Protein AF-A0A936NE92-F1 (afdb_monomer)

Secondary structure (DSSP, 8-state):
----PPPPPPHHHHHHHHHHHHHTT--HHHHHSBPSSTT-BHHHHHHHHHHHHH--HHHHHHHHHHTTT-HHHHHHHHHHHHHHHS-HHHHHHHHHHTTT-----TT--TTHHHHHHHHHHHHTTT---TT----S----------TT-TT---S------PPPS-----

Radius of gyration: 17.01 Å; Cα contacts (8 Å, |Δi|>4): 167; chains: 1; bounding box: 35×55×48 Å

Mean predicted aligned error: 11.4 Å

Sequence (170 aa):
MVTIQPRRPNATTAERLALCDYLDGLDEAAWSAQSWCEAWTAHQVVAHLSTSTTTGLWDMIRGASRARGDFDRMEREQAVHLAADVAASELIAQIRATASSMKRTPMSSPLDPLTDIIVHGQDTAGYPTANWCYRRGGSKPTIPWPTRMSLWRLPPCRSMRRCGPATPSC

pLDDT: mean 72.4, std 23.38, range [27.06, 96.56]

Foldseek 3Di:
DDPPDPDDADLQLVLLLLLLVVLVPDDPCLQQDQFLLNLDGLLLLLLLLLCQQPPDPVNQVVLCVVVVNQLQVSSSVSSVVSSVVDDSVVSSVSSNVRSNPQHGDPPDDSCVSSVSSVVSSPRSPFRDDPPDGDDPDDAADDDPDDPPPPNHPRDDRGHDDDDDPDDPDD

Solvent-accessible surface area (backbone atoms only — not comparable to full-atom values): 10397 Å² total; per-residue (Å²): 135,85,81,79,70,78,79,76,70,54,71,48,28,45,52,42,45,53,48,39,62,53,56,75,71,56,52,75,66,61,38,66,31,68,16,59,42,82,91,32,30,22,43,27,46,49,31,41,62,36,38,62,67,64,65,47,72,67,56,49,52,53,36,26,59,75,39,72,68,35,52,58,56,27,50,51,53,50,12,52,53,45,41,73,77,47,54,71,69,55,42,39,49,51,37,54,75,41,28,82,58,84,60,68,62,88,93,60,58,93,59,45,67,44,48,52,53,55,56,50,43,46,26,29,82,75,50,71,54,96,92,50,81,88,75,91,88,68,74,72,61,88,75,88,69,71,85,80,68,71,77,65,75,67,75,86,64,74,34,74,78,89,80,74,100,78,76,99,76,132

Structure (mmCIF, N/CA/C/O backbone):
data_AF-A0A936NE92-F1
#
_entry.id   AF-A0A936NE92-F1
#
loop_
_atom_site.group_PDB
_atom_site.id
_atom_site.type_symbol
_atom_site.label_atom_id
_atom_site.label_alt_id
_atom_site.label_comp_id
_atom_site.label_asym_id
_atom_site.label_entity_id
_atom_site.label_seq_id
_atom_site.pdbx_PDB_ins_code
_atom_site.Cartn_x
_atom_site.Cartn_y
_atom_site.Cartn_z
_atom_site.occupancy
_atom_site.B_iso_or_equiv
_atom_site.auth_seq_id
_atom_site.auth_comp_id
_atom_site.auth_asym_id
_atom_site.auth_atom_id
_atom_site.pdbx_PDB_model_num
ATOM 1 N N . MET A 1 1 ? 11.850 -34.197 -24.952 1.00 48.22 1 MET A N 1
ATOM 2 C CA . MET A 1 1 ? 10.853 -33.134 -24.710 1.00 48.22 1 MET A CA 1
ATOM 3 C C . MET A 1 1 ? 11.332 -32.342 -23.500 1.00 48.22 1 MET A C 1
ATOM 5 O O . MET A 1 1 ? 11.323 -32.880 -22.404 1.00 48.22 1 MET A O 1
ATOM 9 N N . VAL A 1 2 ? 11.905 -31.151 -23.707 1.00 47.44 2 VAL A N 1
ATOM 10 C CA . VAL A 1 2 ? 12.402 -30.306 -22.607 1.00 47.44 2 VAL A CA 1
ATOM 11 C C . VAL A 1 2 ? 11.214 -29.532 -22.052 1.00 47.44 2 VAL A C 1
ATOM 13 O O . VAL A 1 2 ? 10.662 -28.676 -22.739 1.00 47.44 2 VAL A O 1
ATOM 16 N N . THR A 1 3 ? 10.802 -29.844 -20.829 1.00 42.31 3 THR A N 1
ATOM 17 C CA . THR A 1 3 ? 9.802 -29.052 -20.112 1.00 42.31 3 THR A CA 1
ATOM 18 C C . THR A 1 3 ? 10.460 -27.743 -19.688 1.00 42.31 3 THR A C 1
ATOM 20 O O . THR A 1 3 ? 11.237 -27.714 -18.735 1.00 42.31 3 THR A O 1
ATOM 23 N N . ILE A 1 4 ? 10.186 -26.655 -20.412 1.00 55.50 4 ILE A N 1
ATOM 24 C CA . ILE A 1 4 ? 10.526 -25.304 -19.959 1.00 55.50 4 ILE A CA 1
ATOM 25 C C . ILE A 1 4 ? 9.687 -25.055 -18.701 1.00 55.50 4 ILE A C 1
ATOM 27 O O . ILE A 1 4 ? 8.474 -24.875 -18.790 1.00 55.50 4 ILE A O 1
ATOM 31 N N . GLN A 1 5 ? 10.305 -25.091 -17.519 1.00 47.38 5 GLN A N 1
ATOM 32 C CA . GLN A 1 5 ? 9.616 -24.633 -16.317 1.00 47.38 5 GLN A CA 1
ATOM 33 C C . GLN A 1 5 ? 9.371 -23.123 -16.429 1.00 47.38 5 GLN A C 1
ATOM 35 O O . GLN A 1 5 ? 10.250 -22.404 -16.920 1.00 47.38 5 GLN A O 1
ATOM 40 N N . PRO A 1 6 ? 8.205 -22.619 -15.987 1.00 57.91 6 PRO A N 1
ATOM 41 C CA . PRO A 1 6 ? 7.965 -21.187 -15.964 1.00 57.91 6 PRO A CA 1
ATOM 42 C C . PRO A 1 6 ? 9.066 -20.508 -15.146 1.00 57.91 6 PRO A C 1
ATOM 44 O O . PRO A 1 6 ? 9.476 -21.000 -14.089 1.00 57.91 6 PRO A O 1
ATOM 47 N N . ARG A 1 7 ? 9.576 -19.379 -15.652 1.00 67.44 7 ARG A N 1
ATOM 48 C CA . ARG A 1 7 ? 10.538 -18.562 -14.907 1.00 67.44 7 ARG A CA 1
ATOM 49 C C . ARG A 1 7 ? 9.913 -18.211 -13.561 1.00 67.44 7 ARG A C 1
ATOM 51 O O . ARG A 1 7 ? 8.825 -17.643 -13.524 1.00 67.44 7 ARG A O 1
ATOM 58 N N . ARG A 1 8 ? 10.606 -18.544 -12.468 1.00 72.56 8 ARG A N 1
ATOM 59 C CA . ARG A 1 8 ? 10.182 -18.120 -11.132 1.00 72.56 8 ARG A CA 1
ATOM 60 C C . ARG A 1 8 ? 10.073 -16.589 -11.103 1.00 72.56 8 ARG A C 1
ATOM 62 O O . ARG A 1 8 ? 10.945 -15.928 -11.679 1.00 72.56 8 ARG A O 1
ATOM 69 N N . PRO A 1 9 ? 9.033 -16.029 -10.462 1.00 76.62 9 PRO A N 1
ATOM 70 C CA . PRO A 1 9 ? 8.939 -14.590 -10.268 1.00 76.62 9 PRO A CA 1
ATOM 71 C C . PRO A 1 9 ? 10.182 -14.082 -9.529 1.00 76.62 9 PRO A C 1
ATOM 73 O O . PRO A 1 9 ? 10.779 -14.800 -8.723 1.00 76.62 9 PRO A O 1
ATOM 76 N N . ASN A 1 10 ? 10.589 -12.844 -9.817 1.00 88.19 10 ASN A N 1
ATOM 77 C CA . ASN A 1 10 ? 11.621 -12.196 -9.010 1.00 88.19 10 ASN A CA 1
ATOM 78 C C . ASN A 1 10 ? 11.093 -11.958 -7.581 1.00 88.19 10 ASN A C 1
ATOM 80 O O . ASN A 1 10 ? 9.889 -12.055 -7.336 1.00 88.19 10 ASN A O 1
ATOM 84 N N . ALA A 1 11 ? 11.988 -11.639 -6.643 1.00 87.69 11 ALA A N 1
ATOM 85 C CA . ALA A 1 11 ? 11.623 -11.479 -5.236 1.00 87.69 11 ALA A CA 1
ATOM 86 C C . ALA A 1 11 ? 10.495 -10.452 -5.022 1.00 87.69 11 ALA A C 1
ATOM 88 O O . ALA A 1 11 ? 9.551 -10.732 -4.298 1.00 87.69 11 ALA A O 1
ATOM 89 N N . THR A 1 12 ? 10.530 -9.304 -5.707 1.00 89.94 12 THR A N 1
ATOM 90 C CA . THR A 1 12 ? 9.484 -8.274 -5.585 1.00 89.94 12 THR A CA 1
ATOM 91 C C . THR A 1 12 ? 8.122 -8.780 -6.047 1.00 89.94 12 THR A C 1
ATOM 93 O O . THR A 1 12 ? 7.117 -8.550 -5.382 1.00 89.94 12 THR A O 1
ATOM 96 N N . THR A 1 13 ? 8.069 -9.478 -7.180 1.00 91.94 13 THR A N 1
ATOM 97 C CA . THR A 1 13 ? 6.824 -10.067 -7.682 1.00 91.94 13 THR A CA 1
ATOM 98 C C . THR A 1 13 ? 6.307 -11.148 -6.743 1.00 91.94 13 THR A C 1
ATOM 100 O O . THR A 1 13 ? 5.109 -11.186 -6.488 1.00 91.94 13 THR A O 1
ATOM 103 N N . ALA A 1 14 ? 7.190 -11.996 -6.209 1.00 89.31 14 ALA A N 1
ATOM 104 C CA . ALA A 1 14 ? 6.810 -13.026 -5.250 1.00 89.31 14 ALA A CA 1
ATOM 105 C C . ALA A 1 14 ? 6.203 -12.418 -3.974 1.00 89.31 14 ALA A C 1
ATOM 107 O O . ALA A 1 14 ? 5.122 -12.835 -3.574 1.00 89.31 14 ALA A O 1
ATOM 108 N N . GLU A 1 15 ? 6.837 -11.392 -3.399 1.00 90.31 15 GLU A N 1
ATOM 109 C CA . GLU A 1 15 ? 6.337 -10.720 -2.191 1.00 90.31 15 GLU A CA 1
ATOM 110 C C . GLU A 1 15 ? 5.013 -9.984 -2.424 1.00 90.31 15 GLU A C 1
ATOM 112 O O . GLU A 1 15 ? 4.120 -10.055 -1.588 1.00 90.31 15 GLU A O 1
ATOM 117 N N . ARG A 1 16 ? 4.830 -9.323 -3.577 1.00 93.88 16 ARG A N 1
ATOM 118 C CA . ARG A 1 16 ? 3.546 -8.679 -3.913 1.00 93.88 16 ARG A CA 1
ATOM 119 C C . ARG A 1 16 ? 2.403 -9.688 -3.996 1.00 93.88 16 ARG A C 1
ATOM 121 O O . ARG A 1 16 ? 1.323 -9.417 -3.486 1.00 93.88 16 ARG A O 1
ATOM 128 N N . LEU A 1 17 ? 2.637 -10.834 -4.638 1.00 93.56 17 LEU A N 1
ATOM 129 C CA . LEU A 1 17 ? 1.624 -11.885 -4.759 1.00 93.56 17 LEU A CA 1
ATOM 130 C C . LEU A 1 17 ? 1.322 -12.531 -3.403 1.00 93.56 17 LEU A C 1
ATOM 132 O O . LEU A 1 17 ? 0.155 -12.672 -3.059 1.00 93.56 17 LEU A O 1
ATOM 136 N N . ALA A 1 18 ? 2.355 -12.838 -2.613 1.00 90.06 18 ALA A N 1
ATOM 137 C CA . ALA A 1 18 ? 2.189 -13.387 -1.269 1.00 90.06 18 ALA A CA 1
ATOM 138 C C . ALA A 1 18 ? 1.417 -12.433 -0.343 1.00 90.06 18 ALA A C 1
ATOM 140 O O . ALA A 1 18 ? 0.552 -12.877 0.412 1.00 90.06 18 ALA A O 1
ATOM 141 N N . LEU A 1 19 ? 1.666 -11.122 -0.446 1.00 91.06 19 LEU A N 1
ATOM 142 C CA . LEU A 1 19 ? 0.889 -10.126 0.284 1.00 91.06 19 LEU A CA 1
ATOM 143 C C . LEU A 1 19 ? -0.577 -10.126 -0.163 1.00 91.06 19 LEU A C 1
ATOM 145 O O . LEU A 1 19 ? -1.455 -10.146 0.690 1.00 91.06 19 LEU A O 1
ATOM 149 N N . CYS A 1 20 ? -0.864 -10.136 -1.469 1.00 94.00 20 CYS A N 1
ATOM 150 C CA . CYS A 1 20 ? -2.245 -10.217 -1.961 1.00 94.00 20 CYS A CA 1
ATOM 151 C C . CYS A 1 20 ? -2.983 -11.448 -1.417 1.00 94.00 20 CYS A C 1
ATOM 153 O O . CYS A 1 20 ? -4.126 -11.328 -0.989 1.00 94.00 20 CYS A O 1
ATOM 155 N N . ASP A 1 21 ? -2.324 -12.607 -1.398 1.00 92.31 21 ASP A N 1
ATOM 156 C CA . ASP A 1 21 ? -2.920 -13.853 -0.906 1.00 92.31 21 ASP A CA 1
ATOM 157 C C . ASP A 1 21 ? -3.201 -13.801 0.606 1.00 92.31 21 ASP A C 1
ATOM 159 O O . ASP A 1 21 ? -4.204 -14.339 1.068 1.00 92.31 21 ASP A O 1
ATOM 163 N N . TYR A 1 22 ? -2.357 -13.113 1.381 1.00 90.00 22 TYR A N 1
ATOM 164 C CA . TYR A 1 22 ? -2.620 -12.834 2.795 1.00 90.00 22 TYR A CA 1
ATOM 165 C C . TYR A 1 22 ? -3.802 -11.874 2.987 1.00 90.00 22 TYR A C 1
ATOM 167 O O . TYR A 1 22 ? -4.680 -12.121 3.813 1.00 90.00 22 TYR A O 1
ATOM 175 N N . LEU A 1 23 ? -3.831 -10.784 2.216 1.00 91.94 23 LEU A N 1
ATOM 176 C CA . LEU A 1 23 ? -4.848 -9.736 2.304 1.00 91.94 23 LEU A CA 1
ATOM 177 C C . LEU A 1 23 ? -6.255 -10.243 1.949 1.00 91.94 23 LEU A C 1
ATOM 179 O O . LEU A 1 23 ? -7.222 -9.787 2.557 1.00 91.94 23 LEU A O 1
ATOM 183 N N . ASP A 1 24 ? -6.365 -11.209 1.030 1.00 91.38 24 ASP A N 1
ATOM 184 C CA . ASP A 1 24 ? -7.631 -11.876 0.681 1.00 91.38 24 ASP A CA 1
ATOM 185 C C . ASP A 1 24 ? -8.268 -12.611 1.882 1.00 91.38 24 ASP A C 1
ATOM 187 O O . ASP A 1 24 ? -9.471 -12.871 1.880 1.00 91.38 24 ASP A O 1
ATOM 191 N N . GLY A 1 25 ? -7.483 -12.946 2.914 1.00 87.69 25 GLY A N 1
ATOM 192 C CA . GLY A 1 25 ? -7.951 -13.623 4.127 1.00 87.69 25 GLY A CA 1
ATOM 193 C C . GLY A 1 25 ? -8.317 -12.698 5.293 1.00 87.69 25 GLY A C 1
ATOM 194 O O . GLY A 1 25 ? -8.753 -13.196 6.332 1.00 87.69 25 GLY A O 1
ATOM 195 N N . LEU A 1 26 ? -8.120 -11.382 5.164 1.00 88.50 26 LEU A N 1
ATOM 196 C CA . LEU A 1 26 ? -8.415 -10.424 6.232 1.00 88.50 26 LEU A CA 1
ATOM 197 C C . LEU A 1 26 ? -9.903 -10.061 6.284 1.00 88.50 26 LEU A C 1
ATOM 199 O O . LEU A 1 26 ? -10.542 -9.846 5.256 1.00 88.50 26 LEU A O 1
ATOM 203 N N . ASP A 1 27 ? -10.433 -9.916 7.499 1.00 85.75 27 ASP A N 1
ATOM 204 C CA . ASP A 1 27 ? -11.779 -9.391 7.727 1.00 85.75 27 ASP A CA 1
ATOM 205 C C . ASP A 1 27 ? -11.813 -7.848 7.751 1.00 85.75 27 ASP A C 1
ATOM 207 O O . ASP A 1 27 ? -10.787 -7.166 7.833 1.00 85.75 27 ASP A O 1
ATOM 211 N N . GLU A 1 28 ? -13.015 -7.269 7.682 1.00 86.75 28 GLU A N 1
ATOM 212 C CA . GLU A 1 28 ? -13.209 -5.809 7.660 1.00 86.75 28 GLU A CA 1
ATOM 213 C C . GLU A 1 28 ? -12.633 -5.100 8.901 1.00 86.75 28 GLU A C 1
ATOM 215 O O . GLU A 1 28 ? -12.179 -3.950 8.823 1.00 86.75 28 GLU A O 1
ATOM 220 N N . ALA A 1 29 ? -12.618 -5.784 10.051 1.00 85.12 29 ALA A N 1
ATOM 221 C CA . ALA A 1 29 ? -12.066 -5.249 11.289 1.00 85.12 29 ALA A CA 1
ATOM 222 C C . ALA A 1 29 ? -10.538 -5.117 11.203 1.00 85.12 29 ALA A C 1
ATOM 224 O O . ALA A 1 29 ? -9.991 -4.090 11.612 1.00 85.12 29 ALA A O 1
ATOM 225 N N . ALA A 1 30 ? -9.851 -6.104 10.625 1.00 85.19 30 ALA A N 1
ATOM 226 C CA . ALA A 1 30 ? -8.415 -6.063 10.374 1.00 85.19 30 ALA A CA 1
ATOM 227 C C . ALA A 1 30 ? -8.036 -4.975 9.358 1.00 85.19 30 ALA A C 1
ATOM 229 O O . ALA A 1 30 ? -7.040 -4.279 9.554 1.00 85.19 30 ALA A O 1
ATOM 230 N N . TRP A 1 31 ? -8.857 -4.760 8.326 1.00 88.56 31 TRP A N 1
ATOM 231 C CA . TRP A 1 31 ? -8.667 -3.676 7.351 1.00 88.56 31 TRP A CA 1
ATOM 232 C C . TRP A 1 31 ? -8.783 -2.276 7.965 1.00 88.56 31 TRP A C 1
ATOM 234 O O . TRP A 1 31 ? -8.033 -1.361 7.606 1.00 88.56 31 TRP A O 1
ATOM 244 N N . SER A 1 32 ? -9.702 -2.122 8.918 1.00 88.12 32 SER A N 1
ATOM 245 C CA . SER A 1 32 ? -9.952 -0.863 9.627 1.00 88.12 32 SER A CA 1
ATOM 246 C C . SER A 1 32 ? -9.013 -0.643 10.817 1.00 88.12 32 SER A C 1
ATOM 248 O O . SER A 1 32 ? -8.954 0.460 11.364 1.00 88.12 32 SER A O 1
ATOM 250 N N . ALA A 1 33 ? -8.279 -1.676 11.238 1.00 83.44 33 ALA A N 1
ATOM 251 C CA . ALA A 1 33 ? -7.355 -1.590 12.356 1.00 83.44 33 ALA A CA 1
ATOM 252 C C . ALA A 1 33 ? -6.198 -0.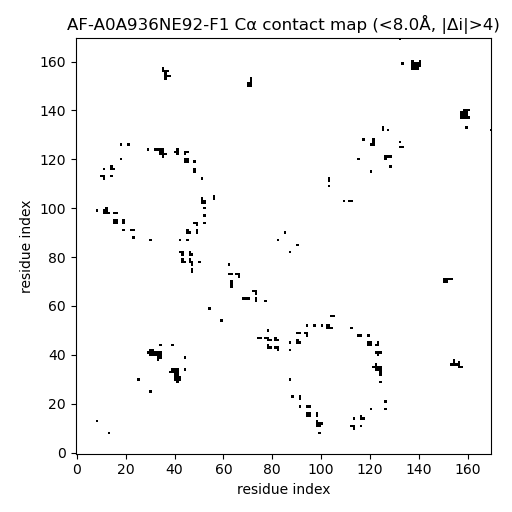636 12.042 1.00 83.44 33 ALA A C 1
ATOM 254 O O . ALA A 1 33 ? -5.713 -0.553 10.908 1.00 83.44 33 ALA A O 1
ATOM 255 N N . GLN A 1 34 ? -5.724 0.065 13.077 1.00 83.19 34 GLN A N 1
ATOM 256 C CA . GLN A 1 34 ? -4.483 0.819 12.957 1.00 83.19 34 GLN A CA 1
ATOM 257 C C . GLN A 1 34 ? -3.325 -0.119 12.620 1.00 83.19 34 GLN A C 1
ATOM 259 O O . GLN A 1 34 ? -3.155 -1.179 13.233 1.00 83.19 34 GLN A O 1
ATOM 264 N N . SER A 1 35 ? -2.536 0.303 11.638 1.00 80.38 35 SER A N 1
ATOM 265 C CA . SER A 1 35 ? -1.294 -0.349 11.261 1.00 80.38 35 SER A CA 1
ATOM 266 C C . SER A 1 35 ? -0.205 -0.073 12.305 1.00 80.38 35 SER A C 1
ATOM 268 O O . SER A 1 35 ? -0.374 0.734 13.223 1.00 80.38 35 SER A O 1
ATOM 270 N N . TRP A 1 36 ? 0.944 -0.734 12.170 1.00 76.25 36 TRP A N 1
ATOM 271 C CA . TRP A 1 36 ? 2.110 -0.453 13.020 1.00 76.25 36 TRP A CA 1
ATOM 272 C C . TRP A 1 36 ? 2.744 0.917 12.726 1.00 76.25 36 TRP A C 1
ATOM 274 O O . TRP A 1 36 ? 3.506 1.438 13.547 1.00 76.25 36 TRP A O 1
ATOM 284 N N . CYS A 1 37 ? 2.372 1.524 11.597 1.00 71.81 37 CYS A N 1
ATOM 285 C CA . CYS A 1 37 ? 2.489 2.948 11.344 1.00 71.81 37 CYS A CA 1
ATOM 286 C C . CYS A 1 37 ? 1.221 3.636 11.880 1.00 71.81 37 CYS A C 1
ATOM 288 O O . CYS A 1 37 ? 0.199 3.691 11.203 1.00 71.81 37 CYS A O 1
ATOM 290 N N . GLU A 1 38 ? 1.272 4.180 13.101 1.00 67.62 38 GLU A N 1
ATOM 291 C CA . GLU A 1 38 ? 0.100 4.745 13.812 1.00 67.62 38 GLU A CA 1
ATOM 292 C C . GLU A 1 38 ? -0.659 5.837 13.023 1.00 67.62 38 GLU A C 1
ATOM 294 O O . GLU A 1 38 ? -1.803 6.162 13.337 1.00 67.62 38 GLU A O 1
ATOM 299 N N . ALA A 1 39 ? -0.041 6.406 11.983 1.00 75.06 39 ALA A N 1
ATOM 300 C CA . ALA A 1 39 ? -0.686 7.361 11.093 1.00 75.06 39 ALA A CA 1
ATOM 301 C C . ALA A 1 39 ? -1.717 6.727 10.144 1.00 75.06 39 ALA A C 1
ATOM 303 O O . ALA A 1 39 ? -2.566 7.463 9.641 1.00 75.06 39 ALA A O 1
ATOM 304 N N . TRP A 1 40 ? -1.640 5.417 9.882 1.00 84.12 40 TRP A N 1
ATOM 305 C CA . TRP A 1 40 ? -2.410 4.725 8.847 1.00 84.12 40 TRP A CA 1
ATOM 306 C C . TRP A 1 40 ? -3.172 3.506 9.375 1.00 84.12 40 TRP A C 1
ATOM 308 O O . TRP A 1 40 ? -2.697 2.773 10.246 1.00 84.12 40 TRP A O 1
ATOM 318 N N . THR A 1 41 ? -4.342 3.244 8.795 1.00 90.31 41 THR A N 1
ATOM 319 C CA . THR A 1 41 ? -5.013 1.935 8.874 1.00 90.31 41 THR A CA 1
ATOM 320 C C . THR A 1 41 ? -4.359 0.927 7.928 1.00 90.31 41 THR A C 1
ATOM 322 O O . THR A 1 41 ? -3.645 1.318 7.001 1.00 90.31 41 THR A O 1
ATOM 325 N N . ALA A 1 42 ? -4.623 -0.372 8.103 1.00 90.50 42 ALA A N 1
ATOM 326 C CA . ALA A 1 42 ? -4.172 -1.388 7.145 1.00 90.50 42 ALA A CA 1
ATOM 327 C C . ALA A 1 42 ? -4.657 -1.076 5.715 1.00 90.50 42 ALA A C 1
ATOM 329 O O . ALA A 1 42 ? -3.885 -1.191 4.765 1.00 90.50 42 ALA A O 1
ATOM 330 N N . HIS A 1 43 ? -5.886 -0.572 5.567 1.00 93.56 43 HIS A N 1
ATOM 331 C CA . HIS A 1 43 ? -6.404 -0.135 4.271 1.00 93.56 43 HIS A CA 1
ATOM 332 C C . HIS A 1 43 ? -5.566 0.979 3.628 1.00 93.56 43 HIS A C 1
ATOM 334 O O . HIS A 1 43 ? -5.229 0.899 2.449 1.00 93.56 43 HIS A O 1
ATOM 340 N N . GLN A 1 44 ? -5.156 1.981 4.407 1.00 94.00 44 GLN A N 1
ATOM 341 C CA . GLN A 1 44 ? -4.323 3.086 3.922 1.00 94.00 44 GLN A CA 1
ATOM 342 C C . GLN A 1 44 ? -2.900 2.638 3.566 1.00 94.00 44 GLN A C 1
ATOM 344 O O . GLN A 1 44 ? -2.341 3.112 2.578 1.00 94.00 44 GLN A O 1
ATOM 349 N N . VAL A 1 45 ? -2.333 1.678 4.304 1.00 92.38 45 VAL A N 1
ATOM 350 C CA . VAL A 1 45 ? -1.044 1.056 3.959 1.00 92.38 45 VAL A CA 1
ATOM 351 C C . VAL A 1 45 ? -1.123 0.340 2.608 1.00 92.38 45 VAL A C 1
ATOM 353 O O . VAL A 1 45 ? -0.264 0.531 1.749 1.00 92.38 45 VAL A O 1
ATOM 356 N N . VAL A 1 46 ? -2.166 -0.459 2.379 1.00 94.12 46 VAL A N 1
ATOM 357 C CA . VAL A 1 46 ? -2.335 -1.168 1.100 1.00 94.12 46 VAL A CA 1
ATOM 358 C C . VAL A 1 46 ? -2.619 -0.190 -0.041 1.00 94.12 46 VAL A C 1
ATOM 360 O O . VAL A 1 46 ? -2.094 -0.364 -1.142 1.00 94.12 46 VAL A O 1
ATOM 363 N N . ALA A 1 47 ? -3.377 0.877 0.220 1.00 94.94 47 ALA A N 1
ATOM 364 C CA . ALA A 1 47 ? -3.579 1.946 -0.749 1.00 94.94 47 ALA A CA 1
ATOM 365 C C . ALA A 1 47 ? -2.237 2.563 -1.163 1.00 94.94 47 ALA A C 1
ATOM 367 O O . ALA A 1 47 ? -1.955 2.643 -2.358 1.00 94.94 47 ALA A O 1
ATOM 368 N N . HIS A 1 48 ? -1.366 2.892 -0.204 1.00 93.69 48 HIS A N 1
ATOM 369 C CA . HIS A 1 48 ? -0.004 3.348 -0.478 1.00 93.69 48 HIS A CA 1
ATOM 370 C C . HIS A 1 48 ? 0.786 2.346 -1.334 1.00 93.69 48 HIS A C 1
ATOM 372 O O . HIS A 1 48 ? 1.288 2.719 -2.393 1.00 93.69 48 HIS A O 1
ATOM 378 N N . LEU A 1 49 ? 0.822 1.068 -0.952 1.00 92.94 49 LEU A N 1
ATOM 379 C CA . LEU A 1 49 ? 1.531 0.022 -1.702 1.00 92.94 49 LEU A CA 1
ATOM 380 C C . LEU A 1 49 ? 1.053 -0.113 -3.154 1.00 92.94 49 LEU A C 1
ATOM 382 O O . LEU A 1 49 ? 1.841 -0.408 -4.056 1.00 92.94 49 LEU A O 1
ATOM 386 N N . SER A 1 50 ? -0.233 0.137 -3.408 1.00 93.50 50 SER A N 1
ATOM 387 C CA . SER A 1 50 ? -0.786 0.124 -4.762 1.00 93.50 50 SER A CA 1
ATOM 388 C C . SER A 1 50 ? -0.232 1.258 -5.640 1.00 93.50 50 SER A C 1
ATOM 390 O O . SER A 1 50 ? -0.140 1.098 -6.861 1.00 93.50 50 SER A O 1
ATOM 392 N N . THR A 1 51 ? 0.184 2.381 -5.037 1.00 90.12 51 THR A N 1
ATOM 393 C CA . THR A 1 51 ? 0.738 3.547 -5.746 1.00 90.12 51 THR A CA 1
ATOM 394 C C . THR A 1 51 ? 2.129 3.284 -6.317 1.00 90.12 51 THR A C 1
ATOM 396 O O . THR A 1 51 ? 2.473 3.840 -7.366 1.00 90.12 51 THR A O 1
ATOM 399 N N . SER A 1 52 ? 2.900 2.372 -5.707 1.00 84.75 52 SER A N 1
ATOM 400 C CA . SER A 1 52 ? 4.266 2.016 -6.119 1.00 84.75 52 SER A CA 1
ATOM 401 C C . SER A 1 52 ? 4.336 1.527 -7.573 1.00 84.75 52 SER A C 1
ATOM 403 O O . SER A 1 52 ? 5.368 1.648 -8.240 1.00 84.75 52 SER A O 1
ATOM 405 N N . THR A 1 53 ? 3.228 1.007 -8.110 1.00 85.69 53 THR A N 1
ATOM 406 C CA . THR A 1 53 ? 3.123 0.531 -9.495 1.00 85.69 53 THR A CA 1
ATOM 407 C C . THR A 1 53 ? 2.248 1.420 -10.381 1.00 85.69 53 THR A C 1
ATOM 409 O O . THR A 1 53 ? 2.476 1.458 -11.595 1.00 85.69 53 THR A O 1
ATOM 412 N N . THR A 1 54 ? 1.326 2.215 -9.831 1.00 85.06 54 THR A N 1
ATOM 413 C CA . THR A 1 54 ? 0.348 2.984 -10.625 1.00 85.06 54 THR A CA 1
ATOM 414 C C . THR A 1 54 ? 0.625 4.481 -10.709 1.00 85.06 54 THR A C 1
ATOM 416 O O . THR A 1 54 ? 0.465 5.041 -11.791 1.00 85.06 54 THR A O 1
ATOM 419 N N . THR A 1 55 ? 1.216 5.116 -9.696 1.00 82.75 55 THR A N 1
ATOM 420 C CA . THR A 1 55 ? 1.454 6.575 -9.693 1.00 82.75 55 THR A CA 1
ATOM 421 C C . THR A 1 55 ? 2.494 6.996 -10.723 1.00 82.75 55 THR A C 1
ATOM 423 O O . THR A 1 55 ? 3.650 6.570 -10.678 1.00 82.75 55 THR A O 1
ATOM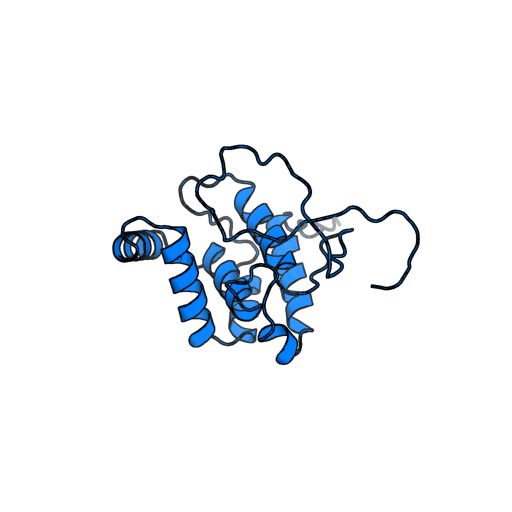 426 N N . GLY A 1 56 ? 2.093 7.774 -11.729 1.00 82.38 56 GLY A N 1
ATOM 427 C CA . GLY A 1 56 ? 2.986 8.258 -12.781 1.00 82.38 56 GLY A CA 1
ATOM 428 C C . GLY A 1 56 ? 3.925 9.370 -12.303 1.00 82.38 56 GLY A C 1
ATOM 429 O O . GLY A 1 56 ? 3.702 9.999 -11.271 1.00 82.38 56 GLY A O 1
ATOM 430 N N . LEU A 1 57 ? 4.959 9.673 -13.098 1.00 81.00 57 LEU A N 1
ATOM 431 C CA . LEU A 1 57 ? 5.882 10.781 -12.808 1.00 81.00 57 LEU A CA 1
ATOM 432 C C . LEU A 1 57 ? 5.144 12.125 -12.665 1.00 81.00 57 LEU A C 1
ATOM 434 O O . LEU A 1 57 ? 5.466 12.920 -11.788 1.00 81.00 57 LEU A O 1
ATOM 438 N N . TRP A 1 58 ? 4.136 12.368 -13.505 1.00 84.06 58 TRP A N 1
ATOM 439 C CA . TRP A 1 58 ? 3.349 13.602 -13.465 1.00 84.06 58 TRP A CA 1
ATOM 440 C C . TRP A 1 58 ? 2.487 13.728 -12.213 1.00 84.06 58 TRP A C 1
ATOM 442 O O . TRP A 1 58 ? 2.384 14.822 -11.659 1.00 84.06 58 TRP A O 1
ATOM 452 N N . ASP A 1 59 ? 1.905 12.627 -11.747 1.00 84.38 59 ASP A N 1
ATOM 453 C CA . ASP A 1 59 ? 1.122 12.616 -10.513 1.00 84.38 59 ASP A CA 1
ATOM 454 C C . ASP A 1 59 ? 2.023 12.864 -9.307 1.00 84.38 59 ASP A C 1
ATOM 456 O O . ASP A 1 59 ? 1.679 13.675 -8.449 1.00 84.38 59 ASP A O 1
ATOM 460 N N . MET A 1 60 ? 3.233 12.294 -9.319 1.00 82.81 60 MET A N 1
ATOM 461 C CA . MET A 1 60 ? 4.257 12.570 -8.313 1.00 82.81 60 MET A CA 1
ATOM 462 C C . MET A 1 60 ? 4.677 14.048 -8.306 1.00 82.81 60 MET A C 1
ATOM 464 O O . MET A 1 60 ? 4.711 14.667 -7.250 1.00 82.81 60 MET A O 1
ATOM 468 N N . ILE A 1 61 ? 4.952 14.655 -9.468 1.00 85.50 61 ILE A N 1
ATOM 469 C CA . ILE A 1 61 ? 5.316 16.084 -9.554 1.00 85.50 61 ILE A CA 1
ATOM 470 C C . ILE A 1 61 ? 4.171 16.968 -9.043 1.00 85.50 61 ILE A C 1
ATOM 472 O O . ILE A 1 61 ? 4.394 17.909 -8.277 1.00 85.50 61 ILE A O 1
ATOM 476 N N . ARG A 1 62 ? 2.933 16.664 -9.445 1.00 87.62 62 ARG A N 1
ATOM 477 C CA . ARG A 1 62 ? 1.742 17.408 -9.022 1.00 87.62 62 ARG A CA 1
ATOM 478 C C . ARG A 1 62 ? 1.512 17.278 -7.516 1.00 87.62 62 ARG A C 1
ATOM 480 O O . ARG A 1 62 ? 1.210 18.274 -6.860 1.00 87.62 62 ARG A O 1
ATOM 487 N N . GLY A 1 63 ? 1.670 16.072 -6.978 1.00 85.06 63 GLY A N 1
ATOM 488 C CA . GLY A 1 63 ? 1.586 15.784 -5.551 1.00 85.06 63 GLY A CA 1
ATOM 489 C C . GLY A 1 63 ? 2.659 16.527 -4.758 1.00 85.06 63 GLY A C 1
ATOM 490 O O . GLY A 1 63 ? 2.330 17.261 -3.830 1.00 85.06 63 GLY A O 1
ATOM 491 N N . ALA A 1 64 ? 3.920 16.439 -5.183 1.00 86.06 64 ALA A N 1
ATOM 492 C CA . ALA A 1 64 ? 5.041 17.107 -4.528 1.00 86.06 64 ALA A CA 1
ATOM 493 C C . ALA A 1 64 ? 4.869 18.632 -4.536 1.00 86.06 64 ALA A C 1
ATOM 495 O O . ALA A 1 64 ? 5.124 19.292 -3.532 1.00 86.06 64 ALA A O 1
ATOM 496 N N . SER A 1 65 ? 4.368 19.205 -5.636 1.00 90.44 65 SER A N 1
ATOM 497 C CA . SER A 1 65 ? 4.050 20.635 -5.716 1.00 90.44 65 SER A CA 1
ATOM 498 C C . SER A 1 65 ? 2.962 21.044 -4.713 1.00 90.44 65 SER A C 1
ATOM 500 O O . SER A 1 65 ? 3.145 22.013 -3.975 1.00 90.44 65 SER A O 1
ATOM 502 N N . ARG A 1 66 ? 1.864 20.281 -4.615 1.00 90.62 66 ARG A N 1
ATOM 503 C CA . ARG A 1 66 ? 0.777 20.531 -3.646 1.00 90.62 66 ARG A CA 1
ATOM 504 C C . ARG A 1 66 ? 1.237 20.392 -2.199 1.00 90.62 66 ARG A C 1
ATOM 506 O O . ARG A 1 66 ? 0.851 21.198 -1.354 1.00 90.62 66 ARG A O 1
ATOM 513 N N . ALA A 1 67 ? 2.117 19.432 -1.940 1.00 87.31 67 ALA A N 1
ATOM 514 C CA . ALA A 1 67 ? 2.729 19.215 -0.639 1.00 87.31 67 ALA A CA 1
ATOM 515 C C . ALA A 1 67 ? 3.923 20.149 -0.358 1.00 87.31 67 ALA A C 1
ATOM 517 O O . ALA A 1 67 ? 4.565 20.023 0.679 1.00 87.31 67 ALA A O 1
ATOM 518 N N . ARG A 1 68 ? 4.221 21.119 -1.240 1.00 89.12 68 ARG A N 1
ATOM 519 C CA . ARG A 1 68 ? 5.328 22.087 -1.094 1.00 89.12 68 ARG A CA 1
ATOM 520 C C . ARG A 1 68 ? 6.709 21.427 -0.939 1.00 89.12 68 ARG A C 1
ATOM 522 O O . ARG A 1 68 ? 7.566 21.942 -0.228 1.00 89.12 68 ARG A O 1
ATOM 529 N N . GLY A 1 69 ? 6.918 20.297 -1.611 1.00 83.38 69 GLY A N 1
ATOM 530 C CA . GLY A 1 69 ? 8.152 19.510 -1.563 1.00 83.38 69 GLY A CA 1
ATOM 531 C C . GLY A 1 69 ? 8.241 18.521 -0.397 1.00 83.38 69 GLY A C 1
ATOM 532 O O . GLY A 1 69 ? 9.233 17.805 -0.302 1.00 83.38 69 GLY A O 1
ATOM 533 N N . ASP A 1 70 ? 7.224 18.452 0.466 1.00 84.12 70 ASP A N 1
ATOM 534 C CA . ASP A 1 70 ? 7.124 17.453 1.532 1.00 84.12 70 ASP A CA 1
ATOM 535 C C . ASP A 1 70 ? 6.575 16.129 0.965 1.00 84.12 70 ASP A C 1
ATOM 537 O O . ASP A 1 70 ? 5.370 15.965 0.755 1.00 84.12 70 ASP A O 1
ATOM 541 N N . PHE A 1 71 ? 7.477 15.194 0.658 1.00 78.81 71 PHE A N 1
ATOM 542 C CA . PHE A 1 71 ? 7.129 13.888 0.089 1.00 78.81 71 PHE A CA 1
ATOM 543 C C . PHE A 1 71 ? 6.334 13.015 1.066 1.00 78.81 71 PHE A C 1
ATOM 545 O O . PHE A 1 71 ? 5.323 12.438 0.664 1.00 78.81 71 PHE A O 1
ATOM 552 N N . ASP A 1 72 ? 6.703 13.009 2.351 1.00 78.62 72 ASP A N 1
ATOM 553 C CA . ASP A 1 72 ? 5.984 12.253 3.384 1.00 78.62 72 ASP A CA 1
ATOM 554 C C . ASP A 1 72 ? 4.525 12.736 3.482 1.00 78.62 72 ASP A C 1
ATOM 556 O O . ASP A 1 72 ? 3.583 11.959 3.674 1.00 78.62 72 ASP A O 1
ATOM 560 N N . ARG A 1 73 ? 4.304 14.049 3.335 1.00 81.25 73 ARG A N 1
ATOM 561 C CA . ARG A 1 73 ? 2.961 14.625 3.260 1.00 81.25 73 ARG A CA 1
ATOM 562 C C . ARG A 1 73 ? 2.216 14.226 2.000 1.00 81.25 73 ARG A C 1
ATOM 564 O O . ARG A 1 73 ? 1.051 13.845 2.111 1.00 81.25 73 ARG A O 1
ATOM 571 N N . MET A 1 74 ? 2.860 14.311 0.843 1.00 86.88 74 MET A N 1
ATOM 572 C CA . MET A 1 74 ? 2.264 13.914 -0.429 1.00 86.88 74 MET A CA 1
ATOM 573 C C . MET A 1 74 ? 1.764 12.464 -0.385 1.00 86.88 74 MET A C 1
ATOM 575 O O . MET A 1 74 ? 0.650 12.180 -0.818 1.00 86.88 74 MET A O 1
ATOM 579 N N . GLU A 1 75 ? 2.573 11.537 0.115 1.00 84.31 75 GLU A N 1
ATOM 580 C CA . GLU A 1 75 ? 2.247 10.107 0.127 1.00 84.31 75 GLU A CA 1
ATOM 581 C C . GLU A 1 75 ? 1.135 9.775 1.100 1.00 84.31 75 GLU A C 1
ATOM 583 O O . GLU A 1 75 ? 0.212 9.047 0.745 1.00 84.31 75 GLU A O 1
ATOM 588 N N . ARG A 1 76 ? 1.164 10.374 2.292 1.00 85.44 76 ARG A N 1
ATOM 589 C CA . ARG A 1 76 ? 0.075 10.250 3.261 1.00 85.44 76 ARG A CA 1
ATOM 590 C C . ARG A 1 76 ? -1.242 10.772 2.710 1.00 85.44 76 ARG A C 1
ATOM 592 O O . ARG A 1 76 ? -2.249 10.090 2.851 1.00 85.44 76 ARG A O 1
ATOM 599 N N . GLU A 1 77 ? -1.254 11.952 2.094 1.00 88.00 77 GLU A N 1
ATOM 600 C CA . GLU A 1 77 ? -2.475 12.491 1.487 1.00 88.00 77 GLU A CA 1
ATOM 601 C C . GLU A 1 77 ? -2.969 11.571 0.359 1.00 88.00 77 GLU A C 1
ATOM 603 O O . GLU A 1 77 ? -4.142 11.209 0.345 1.00 88.00 77 GLU A O 1
ATOM 608 N N . GLN A 1 78 ? -2.082 11.110 -0.530 1.00 88.94 78 GLN A N 1
ATOM 609 C CA . GLN A 1 78 ? -2.451 10.174 -1.599 1.00 88.94 78 GLN A CA 1
ATOM 610 C C . GLN A 1 78 ? -3.020 8.855 -1.068 1.00 88.94 78 GLN A C 1
ATOM 612 O O . GLN A 1 78 ? -4.052 8.411 -1.559 1.00 88.94 78 GLN A O 1
ATOM 617 N N . ALA A 1 79 ? -2.384 8.245 -0.068 1.00 90.56 79 ALA A N 1
ATOM 618 C CA . ALA A 1 79 ? -2.830 6.986 0.522 1.00 90.56 79 ALA A CA 1
ATOM 619 C C . ALA A 1 79 ? -4.202 7.124 1.195 1.00 90.56 79 ALA A C 1
ATOM 621 O O . ALA A 1 79 ? -5.072 6.279 1.004 1.00 90.56 79 ALA A O 1
ATOM 622 N N . VAL A 1 80 ? -4.416 8.213 1.943 1.00 90.94 80 VAL A N 1
ATOM 623 C CA . VAL A 1 80 ? -5.696 8.501 2.606 1.00 90.94 80 VAL A CA 1
ATOM 624 C C . VAL A 1 80 ? -6.805 8.745 1.587 1.00 90.94 80 VAL A C 1
ATOM 626 O O . VAL A 1 80 ? -7.888 8.191 1.745 1.00 90.94 80 VAL A O 1
ATOM 629 N N . HIS A 1 81 ? -6.546 9.541 0.547 1.00 92.31 81 HIS A N 1
ATOM 630 C CA . HIS A 1 81 ? -7.529 9.796 -0.507 1.00 92.31 81 HIS A CA 1
ATOM 631 C C . HIS A 1 81 ? -7.869 8.520 -1.275 1.00 92.31 81 HIS A C 1
ATOM 633 O O . HIS A 1 81 ? -9.039 8.192 -1.431 1.00 92.31 81 HIS A O 1
ATOM 639 N N . LEU A 1 82 ? -6.857 7.754 -1.681 1.00 92.88 82 LEU A N 1
ATOM 640 C CA . LEU A 1 82 ? -7.072 6.520 -2.423 1.00 92.88 82 LEU A CA 1
ATOM 641 C C . LEU A 1 82 ? -7.845 5.482 -1.597 1.00 92.88 82 LEU A C 1
ATOM 643 O O . LEU A 1 82 ? -8.771 4.871 -2.114 1.00 92.88 82 LEU A O 1
ATOM 647 N N . ALA A 1 83 ? -7.523 5.325 -0.310 1.00 93.00 83 ALA A N 1
ATOM 648 C CA . ALA A 1 83 ? -8.241 4.413 0.584 1.00 93.00 83 ALA A CA 1
ATOM 649 C C . ALA A 1 83 ? -9.684 4.853 0.895 1.00 93.00 83 ALA A C 1
ATOM 651 O O . ALA A 1 83 ? -10.482 4.037 1.351 1.00 93.00 83 ALA A O 1
ATOM 652 N N . ALA A 1 84 ? -10.013 6.135 0.711 1.00 94.69 84 ALA A N 1
ATOM 653 C CA . ALA A 1 84 ? -11.380 6.626 0.860 1.00 94.69 84 ALA A CA 1
ATOM 654 C C . ALA A 1 84 ? -12.244 6.304 -0.370 1.00 94.69 84 ALA A C 1
ATOM 656 O O . ALA A 1 84 ? -13.442 6.071 -0.222 1.00 94.69 84 ALA A O 1
ATOM 657 N N . ASP A 1 85 ? -11.630 6.273 -1.555 1.00 95.19 85 ASP A N 1
ATOM 658 C CA . ASP A 1 85 ? -12.336 6.153 -2.834 1.00 95.19 85 ASP A CA 1
ATOM 659 C C . ASP A 1 85 ? -12.333 4.725 -3.407 1.00 95.19 85 ASP A C 1
ATOM 661 O O . ASP A 1 85 ? -13.197 4.389 -4.216 1.00 95.19 85 ASP A O 1
ATOM 665 N N . VAL A 1 86 ? -11.374 3.882 -3.010 1.00 95.69 86 VAL A N 1
ATOM 666 C CA . VAL A 1 86 ? -11.138 2.558 -3.606 1.00 95.69 86 VAL A CA 1
ATOM 667 C C . VAL A 1 86 ? -11.323 1.459 -2.566 1.00 95.69 86 VAL A C 1
ATOM 669 O O . VAL A 1 86 ? -10.823 1.551 -1.448 1.00 95.69 86 VAL A O 1
ATOM 672 N N . ALA A 1 87 ? -12.040 0.399 -2.938 1.00 95.25 87 ALA A N 1
ATOM 673 C CA . ALA A 1 87 ? -12.283 -0.738 -2.056 1.00 95.25 87 ALA A CA 1
ATOM 674 C C . ALA A 1 87 ? -11.031 -1.619 -1.891 1.00 95.25 87 ALA A C 1
ATOM 676 O O . ALA A 1 87 ? -10.238 -1.781 -2.820 1.00 95.25 87 ALA A O 1
ATOM 677 N N . ALA A 1 88 ? -10.907 -2.288 -0.740 1.00 94.06 88 ALA A N 1
ATOM 678 C CA . ALA A 1 88 ? -9.777 -3.171 -0.439 1.00 94.06 88 ALA A CA 1
ATOM 679 C C . ALA A 1 88 ? -9.547 -4.248 -1.519 1.00 94.06 88 ALA A C 1
ATOM 681 O O . ALA A 1 88 ? -8.417 -4.465 -1.951 1.00 94.06 88 ALA A O 1
ATOM 682 N N . SER A 1 89 ? -10.617 -4.875 -2.017 1.00 95.12 89 SER A N 1
ATOM 683 C CA . SER A 1 89 ? -10.541 -5.887 -3.080 1.00 95.12 89 SER A CA 1
ATOM 684 C C . SER A 1 89 ? -10.008 -5.332 -4.405 1.00 95.12 89 SER A C 1
ATOM 686 O O . SER A 1 89 ? -9.288 -6.026 -5.124 1.00 95.12 89 SER A O 1
ATOM 688 N N . GLU A 1 90 ? -10.310 -4.074 -4.719 1.00 96.38 90 GLU A N 1
ATOM 689 C CA . GLU A 1 90 ? -9.825 -3.401 -5.922 1.00 96.38 90 GLU A CA 1
ATOM 690 C C . GLU A 1 90 ? -8.339 -3.041 -5.795 1.00 96.38 90 GLU A C 1
ATOM 692 O O . GLU A 1 90 ? -7.570 -3.262 -6.733 1.00 96.38 90 GLU A O 1
ATOM 697 N N . LEU A 1 91 ? -7.892 -2.617 -4.608 1.00 95.75 91 LEU A N 1
ATOM 698 C CA . LEU A 1 91 ? -6.468 -2.416 -4.320 1.00 95.75 91 LEU A CA 1
ATOM 699 C C . LEU A 1 91 ? -5.671 -3.724 -4.433 1.00 95.75 91 LEU A C 1
ATOM 701 O O . LEU A 1 91 ? -4.602 -3.742 -5.051 1.00 95.75 91 LEU A O 1
ATOM 705 N N . ILE A 1 92 ? -6.195 -4.834 -3.895 1.00 95.75 92 ILE A N 1
ATOM 706 C CA . ILE A 1 92 ? -5.581 -6.165 -4.042 1.00 95.75 92 ILE A CA 1
ATOM 707 C C . ILE A 1 92 ? -5.489 -6.537 -5.523 1.00 95.75 92 ILE A C 1
ATOM 709 O O . ILE A 1 92 ? -4.422 -6.940 -5.993 1.00 95.75 92 ILE A O 1
ATOM 713 N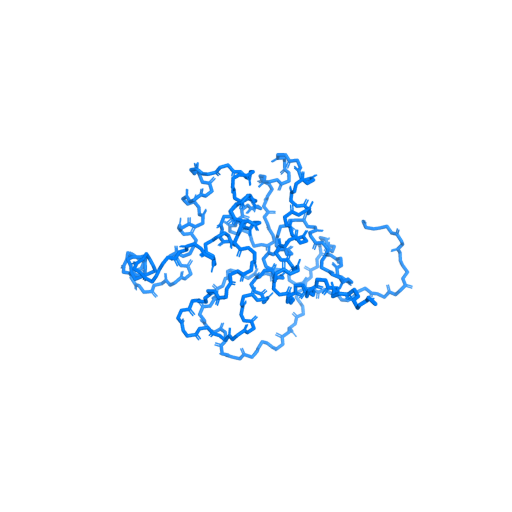 N . ALA A 1 93 ? -6.579 -6.369 -6.279 1.00 96.56 93 ALA A N 1
ATOM 714 C CA . ALA A 1 93 ? -6.609 -6.664 -7.707 1.00 96.56 93 ALA A CA 1
ATOM 715 C C . ALA A 1 93 ? -5.574 -5.834 -8.485 1.00 96.56 93 ALA A C 1
ATOM 717 O O . ALA A 1 93 ? -4.863 -6.377 -9.333 1.00 96.56 93 ALA A O 1
ATOM 718 N N . GLN A 1 94 ? -5.425 -4.549 -8.160 1.00 95.94 94 GLN A N 1
ATOM 719 C CA . GLN A 1 94 ? -4.436 -3.659 -8.765 1.00 95.94 94 GLN A CA 1
ATOM 720 C C . GLN A 1 94 ? -2.997 -4.106 -8.474 1.00 95.94 94 GLN A C 1
ATOM 722 O O . GLN A 1 94 ? -2.171 -4.175 -9.394 1.00 95.94 94 GLN A O 1
ATOM 727 N N . ILE A 1 95 ? -2.676 -4.441 -7.219 1.00 95.12 95 ILE A N 1
ATOM 728 C CA . ILE A 1 95 ? -1.341 -4.929 -6.835 1.00 95.12 95 ILE A CA 1
ATOM 729 C C . ILE A 1 95 ? -1.044 -6.253 -7.546 1.00 95.12 95 ILE A C 1
ATOM 731 O O . ILE A 1 95 ? 0.023 -6.400 -8.149 1.00 95.12 95 ILE A O 1
ATOM 735 N N . ARG A 1 96 ? -2.005 -7.184 -7.565 1.00 95.75 96 ARG A N 1
ATOM 736 C CA . ARG A 1 96 ? -1.881 -8.488 -8.231 1.00 95.75 96 ARG A CA 1
ATOM 737 C C . ARG A 1 96 ? -1.667 -8.331 -9.740 1.00 95.75 96 ARG A C 1
ATOM 739 O O . ARG A 1 96 ? -0.753 -8.941 -10.292 1.00 95.75 96 ARG A O 1
ATOM 746 N N . ALA A 1 97 ? -2.432 -7.459 -10.398 1.00 96.50 97 ALA A N 1
ATOM 747 C CA . ALA A 1 97 ? -2.311 -7.186 -11.833 1.00 96.50 97 ALA A CA 1
ATOM 748 C C . ALA A 1 97 ? -0.966 -6.545 -12.213 1.00 96.50 97 ALA A C 1
ATOM 750 O O . ALA A 1 97 ? -0.460 -6.747 -13.317 1.00 96.50 97 ALA A O 1
ATOM 751 N N . THR A 1 98 ? -0.366 -5.784 -11.297 1.00 95.00 98 THR A N 1
ATOM 752 C CA . THR A 1 98 ? 0.888 -5.054 -11.527 1.00 95.00 98 THR A CA 1
ATOM 753 C C . THR A 1 98 ? 2.099 -5.678 -10.829 1.00 95.00 98 THR A C 1
ATOM 755 O O . THR A 1 98 ? 3.172 -5.070 -10.796 1.00 95.00 98 THR A O 1
ATOM 758 N N . ALA A 1 99 ? 1.986 -6.908 -10.318 1.00 94.06 99 ALA A N 1
ATOM 759 C CA . ALA A 1 99 ? 3.010 -7.531 -9.478 1.00 94.06 99 ALA A CA 1
ATOM 760 C C . ALA A 1 99 ? 4.388 -7.649 -10.161 1.00 94.06 99 ALA A C 1
ATOM 762 O O . ALA A 1 99 ? 5.426 -7.487 -9.511 1.00 94.06 99 ALA A O 1
ATOM 763 N N . SER A 1 100 ? 4.420 -7.860 -11.481 1.00 92.56 100 SER A N 1
ATOM 764 C CA . SER A 1 100 ? 5.647 -7.923 -12.294 1.00 92.56 100 SER A CA 1
ATOM 765 C C . SER A 1 100 ? 6.192 -6.561 -12.735 1.00 92.56 100 SER A C 1
ATOM 767 O O . SER A 1 100 ? 7.172 -6.505 -13.479 1.00 92.56 100 SER A O 1
ATOM 769 N N . SER A 1 101 ? 5.569 -5.455 -12.317 1.00 90.56 101 SER A N 1
ATOM 770 C CA . SER A 1 101 ? 6.000 -4.109 -12.686 1.00 90.56 101 SER A CA 1
ATOM 771 C C . SER 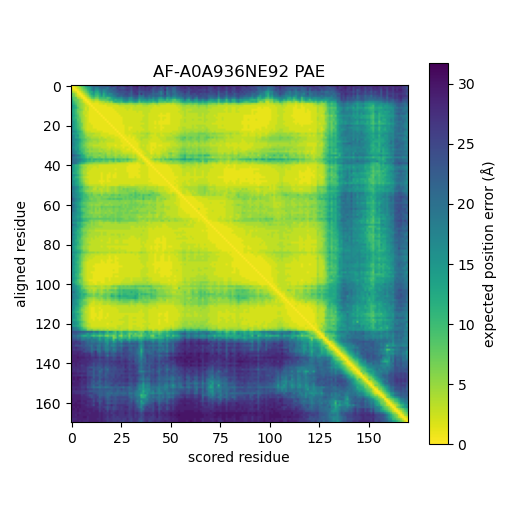A 1 101 ? 7.384 -3.796 -12.123 1.00 90.56 101 SER A C 1
ATOM 773 O O . SER A 1 101 ? 7.619 -3.881 -10.914 1.00 90.56 101 SER A O 1
ATOM 775 N N . MET A 1 102 ? 8.274 -3.368 -13.019 1.00 83.56 102 MET A N 1
ATOM 776 C CA . MET A 1 102 ? 9.630 -2.893 -12.716 1.00 83.56 102 MET A CA 1
ATOM 777 C C . MET A 1 102 ? 9.676 -1.380 -12.463 1.00 83.56 102 MET A C 1
ATOM 779 O O . MET A 1 102 ? 10.758 -0.788 -12.390 1.00 83.56 102 MET A O 1
ATOM 783 N N . LYS A 1 103 ? 8.502 -0.742 -12.388 1.00 84.69 103 LYS A N 1
ATOM 784 C CA . LYS A 1 103 ? 8.380 0.684 -12.113 1.00 84.69 103 LYS A CA 1
ATOM 785 C C . LYS A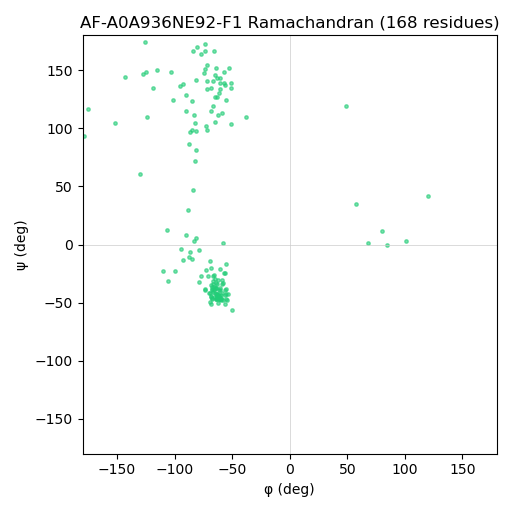 1 103 ? 8.980 1.007 -10.750 1.00 84.69 103 LYS A C 1
ATOM 787 O O . LYS A 1 103 ? 8.893 0.228 -9.803 1.00 84.69 103 LYS A O 1
ATOM 792 N N . ARG A 1 104 ? 9.611 2.173 -10.699 1.00 79.56 104 ARG A N 1
ATOM 793 C CA . ARG A 1 104 ? 10.349 2.694 -9.559 1.00 79.56 104 ARG A CA 1
ATOM 794 C C . ARG A 1 104 ? 10.124 4.193 -9.475 1.00 79.56 104 ARG A C 1
ATOM 796 O O . ARG A 1 104 ? 10.048 4.855 -10.514 1.00 79.56 104 ARG A O 1
ATOM 803 N N . THR A 1 105 ? 10.045 4.721 -8.261 1.00 70.81 105 THR A N 1
ATOM 804 C CA . THR A 1 105 ? 10.065 6.168 -8.049 1.00 70.81 105 THR A CA 1
ATOM 805 C C . THR A 1 105 ? 11.410 6.729 -8.529 1.00 70.81 105 THR A C 1
ATOM 807 O O . THR A 1 105 ? 12.443 6.054 -8.420 1.00 70.81 105 THR A O 1
ATOM 810 N N . PRO A 1 106 ? 11.441 7.934 -9.120 1.00 68.81 106 PRO A N 1
ATOM 811 C CA . PRO A 1 106 ? 12.690 8.582 -9.498 1.00 68.81 106 PRO A CA 1
ATOM 812 C C . PRO A 1 106 ? 13.671 8.624 -8.322 1.00 68.81 106 PRO A C 1
ATOM 814 O O . PRO A 1 106 ? 13.277 8.878 -7.191 1.00 68.81 106 PRO A O 1
ATOM 817 N N . MET A 1 107 ? 14.952 8.376 -8.601 1.00 72.50 107 MET A N 1
ATOM 818 C CA . MET A 1 107 ? 16.039 8.294 -7.609 1.00 72.50 107 MET A CA 1
ATOM 819 C C . MET A 1 107 ? 16.007 7.098 -6.639 1.00 72.50 107 MET A C 1
ATOM 821 O O . MET A 1 107 ? 16.934 6.970 -5.841 1.00 72.50 107 MET A O 1
ATOM 825 N N . SER A 1 108 ? 15.034 6.186 -6.740 1.00 77.81 108 SER A N 1
ATOM 826 C CA . SER A 1 108 ? 15.043 4.946 -5.950 1.00 77.81 108 SER A CA 1
ATOM 827 C C . SER A 1 108 ? 16.061 3.915 -6.458 1.00 77.81 108 SER A C 1
ATOM 829 O O . SER A 1 108 ? 16.344 3.793 -7.660 1.00 77.81 108 SER A O 1
ATOM 831 N N . SER A 1 109 ? 16.606 3.142 -5.524 1.00 83.75 109 SER A N 1
ATOM 832 C CA . SER A 1 109 ? 17.471 1.989 -5.762 1.00 83.75 109 SER A CA 1
ATOM 833 C C . SER A 1 109 ? 16.675 0.802 -6.331 1.00 83.75 109 SER A C 1
ATOM 835 O O . SER A 1 109 ? 15.477 0.676 -6.072 1.00 83.75 109 SER A O 1
ATOM 837 N N . PRO A 1 110 ? 17.303 -0.131 -7.073 1.00 79.69 110 PRO A N 1
ATOM 838 C CA . PRO A 1 110 ? 16.632 -1.346 -7.546 1.00 79.69 110 PRO A CA 1
ATOM 839 C C . PRO A 1 110 ? 16.007 -2.220 -6.446 1.00 79.69 110 PRO A C 1
ATOM 841 O O . PRO A 1 110 ? 15.082 -2.970 -6.740 1.00 79.69 110 PRO A O 1
ATOM 844 N N . LEU A 1 111 ? 16.504 -2.136 -5.205 1.00 83.50 111 LEU A N 1
ATOM 845 C CA . LEU A 1 111 ? 15.976 -2.891 -4.061 1.00 83.50 111 LEU A CA 1
ATOM 846 C C . LEU A 1 111 ? 14.825 -2.187 -3.332 1.00 83.50 111 LEU A C 1
ATOM 848 O O . LEU A 1 111 ? 14.166 -2.820 -2.506 1.00 83.50 111 LEU A O 1
ATOM 852 N N . ASP A 1 112 ? 14.563 -0.915 -3.627 1.00 83.75 112 ASP A N 1
ATOM 853 C CA . ASP A 1 112 ? 13.555 -0.144 -2.898 1.00 83.75 112 ASP A CA 1
ATOM 854 C C . ASP A 1 112 ? 12.145 -0.735 -3.063 1.00 83.75 112 ASP A C 1
ATOM 856 O O . ASP A 1 112 ? 11.499 -0.916 -2.040 1.00 83.75 112 ASP A O 1
ATOM 860 N N . PRO A 1 113 ? 11.684 -1.186 -4.253 1.00 87.44 113 PRO A N 1
ATOM 861 C CA . PRO A 1 113 ? 10.365 -1.819 -4.377 1.00 87.44 113 PRO A CA 1
ATOM 862 C C . PRO A 1 113 ? 10.204 -3.117 -3.583 1.00 87.44 113 PRO A C 1
ATOM 864 O O . PRO A 1 113 ? 9.097 -3.457 -3.179 1.00 87.44 113 PRO A O 1
ATOM 867 N N . LEU A 1 114 ? 11.291 -3.877 -3.401 1.00 88.06 114 LEU A N 1
ATOM 868 C CA . LEU A 1 114 ? 11.276 -5.066 -2.548 1.00 88.06 114 LEU A CA 1
ATOM 869 C C . LEU A 1 114 ? 11.230 -4.674 -1.067 1.00 88.06 114 LEU A C 1
ATOM 871 O O . LEU A 1 114 ? 10.560 -5.323 -0.274 1.00 88.06 114 LEU A O 1
ATOM 875 N N . THR A 1 115 ? 11.952 -3.621 -0.693 1.00 87.31 115 THR A N 1
ATOM 876 C CA . THR A 1 115 ? 11.978 -3.147 0.694 1.00 87.31 115 THR A CA 1
ATOM 877 C C . THR A 1 115 ? 10.628 -2.557 1.093 1.00 87.31 115 THR A C 1
ATOM 879 O O . THR A 1 115 ? 10.110 -2.911 2.143 1.00 87.31 115 THR A O 1
ATOM 882 N N . ASP A 1 116 ? 10.044 -1.737 0.219 1.00 87.56 116 ASP A N 1
ATOM 883 C CA . ASP A 1 116 ? 8.714 -1.131 0.329 1.00 87.56 116 ASP A CA 1
ATOM 884 C C . ASP A 1 116 ? 7.641 -2.177 0.660 1.00 87.56 116 ASP A C 1
ATOM 886 O O . ASP A 1 116 ? 7.005 -2.120 1.712 1.00 87.56 116 ASP A O 1
ATOM 890 N N . ILE A 1 117 ? 7.522 -3.214 -0.179 1.00 89.25 117 ILE A N 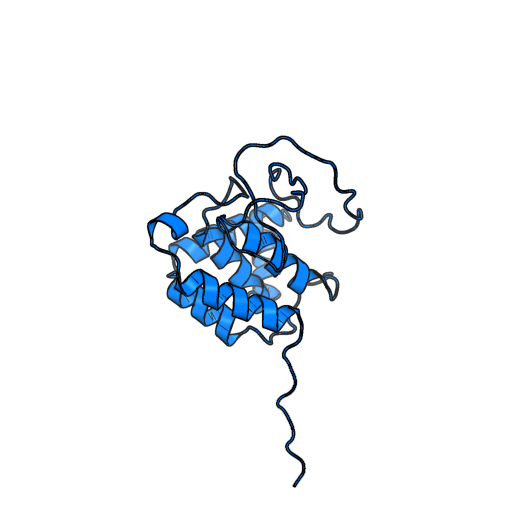1
ATOM 891 C CA . ILE A 1 117 ? 6.504 -4.258 -0.003 1.00 89.25 117 ILE A CA 1
ATOM 892 C C . ILE A 1 117 ? 6.715 -5.093 1.267 1.00 89.25 117 ILE A C 1
ATOM 894 O O . ILE A 1 117 ? 5.744 -5.449 1.928 1.00 89.25 117 ILE A O 1
ATOM 898 N N . ILE A 1 118 ? 7.966 -5.384 1.643 1.00 87.81 118 ILE A N 1
ATOM 899 C CA . ILE A 1 118 ? 8.274 -6.151 2.858 1.00 87.81 118 ILE A CA 1
ATOM 900 C C . ILE A 1 118 ? 7.944 -5.332 4.107 1.00 87.81 118 ILE A C 1
ATOM 902 O O . ILE A 1 118 ? 7.290 -5.842 5.014 1.00 87.81 118 ILE A O 1
ATOM 906 N N . VAL A 1 119 ? 8.403 -4.080 4.165 1.00 85.56 119 VAL A N 1
ATOM 907 C CA . VAL A 1 119 ? 8.246 -3.220 5.345 1.00 85.56 119 VAL A CA 1
ATOM 908 C C . VAL A 1 119 ? 6.779 -2.855 5.543 1.00 85.56 119 VAL A C 1
ATOM 910 O O . VAL A 1 119 ? 6.235 -3.095 6.616 1.00 85.56 119 VAL A O 1
ATOM 913 N N . HIS A 1 120 ? 6.104 -2.363 4.506 1.00 87.62 120 HIS A N 1
ATOM 914 C CA . HIS A 1 120 ? 4.705 -1.951 4.625 1.00 87.62 120 HIS A CA 1
ATOM 915 C C . HIS A 1 120 ? 3.736 -3.128 4.646 1.00 87.62 120 HIS A C 1
ATOM 917 O O . HIS A 1 120 ? 2.698 -3.047 5.297 1.00 87.62 120 HIS A O 1
ATOM 923 N N . GLY A 1 121 ? 4.089 -4.265 4.040 1.00 86.75 121 GLY A N 1
ATOM 924 C CA . GLY A 1 121 ? 3.359 -5.509 4.266 1.00 86.75 121 GLY A CA 1
ATOM 925 C C . GLY A 1 121 ? 3.285 -5.833 5.760 1.00 86.75 121 GLY A C 1
ATOM 926 O O . GLY A 1 121 ? 2.198 -6.061 6.280 1.00 86.75 121 GLY A O 1
ATOM 927 N N . GLN A 1 122 ? 4.411 -5.756 6.479 1.00 84.25 122 GLN A N 1
ATOM 928 C CA . GLN A 1 122 ? 4.460 -5.992 7.930 1.00 84.25 122 GLN A CA 1
ATOM 929 C C . GLN A 1 122 ? 3.695 -4.950 8.758 1.00 84.25 122 GLN A C 1
ATOM 931 O O . GLN A 1 122 ? 3.260 -5.267 9.868 1.00 84.25 122 GLN A O 1
ATOM 936 N N . ASP A 1 123 ? 3.528 -3.727 8.245 1.00 81.75 123 ASP A N 1
ATOM 937 C CA . ASP A 1 123 ? 2.728 -2.703 8.919 1.00 81.75 123 ASP A CA 1
ATOM 938 C C . ASP A 1 123 ? 1.241 -3.089 8.957 1.00 81.75 123 ASP A C 1
ATOM 940 O O . ASP A 1 123 ? 0.551 -2.775 9.935 1.00 81.75 123 ASP A O 1
ATOM 944 N N . THR A 1 124 ? 0.750 -3.818 7.944 1.00 75.31 124 THR A N 1
ATOM 945 C CA . THR A 1 124 ? -0.576 -4.449 7.990 1.00 75.31 124 THR A CA 1
ATOM 946 C C . THR A 1 124 ? -0.553 -5.541 9.057 1.00 75.31 124 THR A C 1
ATOM 948 O O . THR A 1 124 ? 0.280 -6.446 9.025 1.00 75.31 124 THR A O 1
ATOM 951 N N . ALA A 1 125 ? -1.408 -5.410 10.074 1.00 61.72 125 ALA A N 1
ATOM 952 C CA . ALA A 1 125 ? -1.303 -6.178 11.309 1.00 61.72 125 ALA A CA 1
ATOM 953 C C . ALA A 1 125 ? -1.168 -7.692 11.051 1.00 61.72 125 ALA A C 1
ATOM 955 O O . ALA A 1 125 ? -2.154 -8.362 10.765 1.00 61.72 125 ALA A O 1
ATOM 956 N N . GLY A 1 126 ? 0.053 -8.222 11.198 1.00 60.12 126 GLY A N 1
ATOM 957 C CA . GLY A 1 126 ? 0.320 -9.659 11.228 1.00 60.12 126 GLY A CA 1
ATOM 958 C C . GLY A 1 126 ? 0.858 -10.311 9.951 1.00 60.12 126 GLY A C 1
ATOM 959 O O . GLY A 1 126 ? 1.065 -11.518 10.014 1.00 60.12 126 GLY A O 1
ATOM 960 N N . TYR A 1 127 ? 1.134 -9.588 8.850 1.00 61.91 127 TYR A N 1
ATOM 961 C CA . TYR A 1 127 ? 1.686 -10.219 7.634 1.00 61.91 127 TYR A CA 1
ATOM 962 C C . TYR A 1 127 ? 3.030 -10.915 7.932 1.00 61.91 127 TYR A C 1
ATOM 964 O O . TYR A 1 127 ? 4.019 -10.239 8.251 1.00 61.91 127 TYR A O 1
ATOM 972 N N . PRO A 1 128 ? 3.102 -12.258 7.845 1.00 57.75 128 PRO A N 1
ATOM 973 C CA . PRO A 1 128 ? 4.317 -12.984 8.157 1.00 57.75 128 PRO A CA 1
ATOM 974 C C . PRO A 1 128 ? 5.214 -13.007 6.919 1.00 57.75 128 PRO A C 1
ATOM 976 O O . PRO A 1 128 ? 5.062 -13.851 6.039 1.00 57.75 128 PRO A O 1
ATOM 979 N N . THR A 1 129 ? 6.201 -12.115 6.853 1.00 49.16 129 THR A N 1
ATOM 980 C CA . THR A 1 129 ? 7.315 -12.333 5.922 1.00 49.16 129 THR A CA 1
ATOM 981 C C . THR A 1 129 ? 8.169 -13.471 6.470 1.00 49.16 129 THR A C 1
ATOM 983 O O . THR A 1 129 ? 8.340 -13.597 7.687 1.00 49.16 129 THR A O 1
ATOM 986 N N . ALA A 1 130 ? 8.657 -14.346 5.587 1.00 45.25 130 ALA A N 1
ATOM 987 C CA . ALA A 1 130 ? 9.363 -15.576 5.944 1.00 45.25 130 ALA A CA 1
ATOM 988 C C . ALA A 1 130 ? 10.295 -15.391 7.170 1.00 45.25 130 ALA A C 1
ATOM 990 O O . ALA A 1 130 ? 11.328 -14.724 7.092 1.00 45.25 130 ALA A O 1
ATOM 991 N N . ASN A 1 131 ? 9.905 -16.004 8.299 1.00 33.97 131 ASN A N 1
ATOM 992 C CA . ASN A 1 131 ? 10.574 -16.050 9.613 1.00 33.97 131 ASN A CA 1
ATOM 993 C C . ASN A 1 131 ? 10.443 -14.859 10.594 1.00 33.97 131 ASN A C 1
ATOM 995 O O . ASN A 1 131 ? 11.144 -14.873 11.610 1.00 33.97 131 ASN A O 1
ATOM 999 N N . TRP A 1 132 ? 9.553 -13.880 10.396 1.00 36.53 132 TRP A N 1
ATOM 1000 C CA . TRP A 1 132 ? 9.376 -12.776 11.361 1.00 36.53 132 TRP A CA 1
ATOM 1001 C C . TRP A 1 132 ? 7.926 -12.641 11.850 1.00 36.53 132 TRP A C 1
ATOM 1003 O O . TRP A 1 132 ? 7.049 -12.212 11.113 1.00 36.53 132 TRP A O 1
ATOM 1013 N N . CYS A 1 133 ? 7.677 -12.981 13.122 1.00 32.81 133 CYS A N 1
ATOM 1014 C CA . CYS A 1 133 ? 6.409 -12.723 13.817 1.00 32.81 133 CYS A CA 1
ATOM 1015 C C . CYS A 1 133 ? 6.551 -11.505 14.740 1.00 32.81 133 CYS A C 1
ATOM 1017 O O . CYS A 1 133 ? 7.413 -11.475 15.623 1.00 32.81 133 CYS A O 1
ATOM 1019 N N . TYR A 1 134 ? 5.688 -10.507 14.565 1.00 38.81 134 TYR A N 1
ATOM 1020 C CA . TYR A 1 134 ? 5.638 -9.305 15.392 1.00 38.81 134 TYR A CA 1
ATOM 1021 C C . TYR A 1 134 ? 4.693 -9.500 16.596 1.00 38.81 134 TYR A C 1
ATOM 1023 O O . TYR A 1 134 ? 3.483 -9.626 16.435 1.00 38.81 134 TYR A O 1
ATOM 1031 N N . ARG A 1 135 ? 5.219 -9.486 17.832 1.00 36.25 135 ARG A N 1
ATOM 1032 C CA . ARG A 1 135 ? 4.402 -9.458 19.066 1.00 36.25 135 ARG A CA 1
ATOM 1033 C C . ARG A 1 135 ? 4.135 -8.008 19.490 1.00 36.25 135 ARG A C 1
ATOM 1035 O O . ARG A 1 135 ? 5.085 -7.244 19.663 1.00 36.25 135 ARG A O 1
ATOM 1042 N N . ARG A 1 136 ? 2.872 -7.630 19.739 1.00 36.06 136 ARG A N 1
ATOM 1043 C CA . ARG A 1 136 ? 2.532 -6.322 20.345 1.00 36.06 136 ARG A CA 1
ATOM 1044 C C . ARG A 1 136 ? 3.155 -6.195 21.751 1.00 36.06 136 ARG A C 1
ATOM 1046 O O . ARG A 1 136 ? 2.963 -7.088 22.573 1.00 36.06 136 ARG A O 1
ATOM 1053 N N . GLY A 1 137 ? 3.844 -5.079 22.043 1.00 33.06 137 GLY A N 1
ATOM 1054 C CA . GLY A 1 137 ? 4.196 -4.670 23.423 1.00 33.06 137 GLY A CA 1
ATOM 1055 C C . GLY A 1 137 ? 5.685 -4.516 23.804 1.00 33.06 137 GLY A C 1
ATOM 1056 O O . GLY A 1 137 ? 6.061 -4.906 24.905 1.00 33.06 137 GLY A O 1
ATOM 1057 N N . GLY A 1 138 ? 6.550 -3.940 22.953 1.00 35.69 138 GLY A N 1
ATOM 1058 C CA . GLY A 1 138 ? 7.988 -3.740 23.244 1.00 35.69 138 GLY A CA 1
ATOM 1059 C C . GLY A 1 138 ? 8.517 -2.300 23.102 1.00 35.69 138 GLY A C 1
ATOM 1060 O O . GLY A 1 138 ? 7.795 -1.400 22.677 1.00 35.69 138 GLY A O 1
ATOM 1061 N N . SER A 1 139 ? 9.788 -2.095 23.485 1.00 35.72 139 SER A N 1
ATOM 1062 C CA . SER A 1 139 ? 10.586 -0.853 23.384 1.00 35.72 139 SER A CA 1
ATOM 1063 C C . SER A 1 139 ? 11.788 -1.020 22.428 1.00 35.72 139 SER A C 1
ATOM 1065 O O . SER 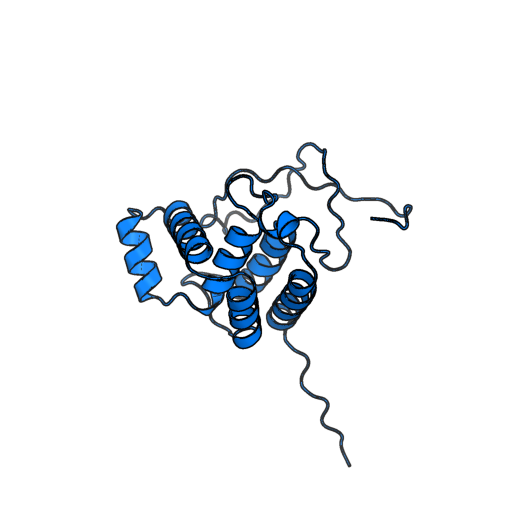A 1 139 ? 12.307 -2.129 22.287 1.00 35.72 139 SER A O 1
ATOM 1067 N N . LYS A 1 140 ? 12.218 0.077 21.769 1.00 35.31 140 LYS A N 1
ATOM 1068 C CA . LYS A 1 140 ? 13.148 0.156 20.602 1.00 35.31 140 LYS A CA 1
ATOM 1069 C C . LYS A 1 140 ? 14.478 -0.588 20.751 1.00 35.31 140 LYS A C 1
ATOM 1071 O O . LYS A 1 140 ? 15.189 -0.343 21.718 1.00 35.31 140 LYS A O 1
ATOM 1076 N N . PRO A 1 141 ? 14.894 -1.349 19.720 1.00 31.39 141 PRO A N 1
ATOM 1077 C CA . PRO A 1 141 ? 16.292 -1.468 19.349 1.00 31.39 141 PRO A CA 1
ATOM 1078 C C . PRO A 1 141 ? 16.616 -0.625 18.118 1.00 31.39 141 PRO A C 1
ATOM 1080 O O . PRO A 1 141 ? 15.804 -0.410 17.218 1.00 31.39 141 PRO A O 1
ATOM 1083 N N . THR A 1 142 ? 17.853 -0.158 18.109 1.00 32.12 142 THR A N 1
ATOM 1084 C CA . THR A 1 142 ? 18.477 0.619 17.049 1.00 32.12 142 THR A CA 1
ATOM 1085 C C . THR A 1 142 ? 18.979 -0.316 15.953 1.00 32.12 142 THR A C 1
ATOM 1087 O O . THR A 1 142 ? 20.003 -0.975 16.124 1.00 32.12 142 THR A O 1
ATOM 1090 N N . ILE A 1 143 ? 18.273 -0.372 14.825 1.00 35.88 143 ILE A N 1
ATOM 1091 C CA . ILE A 1 143 ? 18.843 -0.883 13.574 1.00 35.88 143 ILE A CA 1
ATOM 1092 C C . ILE A 1 143 ? 19.573 0.299 12.919 1.00 35.88 143 ILE A C 1
ATOM 1094 O O . ILE A 1 143 ? 18.950 1.348 12.734 1.00 35.88 143 ILE A O 1
ATOM 1098 N N . PRO A 1 144 ? 20.877 0.196 12.613 1.00 28.48 144 PRO A N 1
ATOM 1099 C CA . PRO A 1 144 ? 21.581 1.238 11.884 1.00 28.48 144 PRO A CA 1
ATOM 1100 C C . PRO A 1 144 ? 21.108 1.218 10.428 1.00 28.48 144 PRO A C 1
ATOM 1102 O O . PRO A 1 144 ? 21.534 0.394 9.622 1.00 28.48 144 PRO A O 1
ATOM 1105 N N . TRP A 1 145 ? 20.181 2.114 10.105 1.00 31.97 145 TRP A N 1
ATOM 1106 C CA . TRP A 1 145 ? 19.739 2.358 8.738 1.00 31.97 145 TR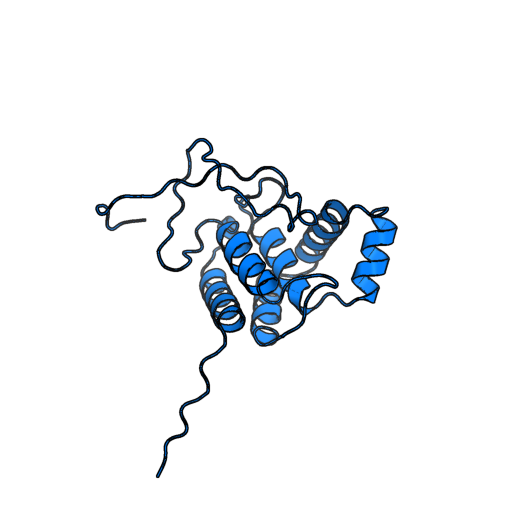P A CA 1
ATOM 1107 C C . TRP A 1 145 ? 20.877 3.003 7.935 1.00 31.97 145 TRP A C 1
ATOM 1109 O O . TRP A 1 145 ? 21.500 3.946 8.433 1.00 31.97 145 TRP A O 1
ATOM 1119 N N . PRO A 1 146 ? 21.165 2.560 6.698 1.00 27.06 146 PRO A N 1
ATOM 1120 C CA . PRO A 1 146 ? 22.061 3.301 5.827 1.00 27.06 146 PRO A CA 1
ATOM 1121 C C . PRO A 1 146 ? 21.430 4.665 5.522 1.00 27.06 146 PRO A C 1
ATOM 1123 O O . PRO A 1 146 ? 20.300 4.763 5.048 1.00 27.06 146 PRO A O 1
ATOM 1126 N N . THR A 1 147 ? 22.186 5.730 5.770 1.00 31.58 147 THR A N 1
ATOM 1127 C CA . THR A 1 147 ? 21.797 7.153 5.757 1.00 31.58 147 THR A CA 1
ATOM 1128 C C . THR A 1 147 ? 21.212 7.670 4.427 1.00 31.58 147 THR A C 1
ATOM 1130 O O . THR A 1 147 ? 20.881 8.848 4.300 1.00 31.58 147 THR A O 1
ATOM 1133 N N . ARG A 1 148 ? 21.075 6.817 3.406 1.00 31.84 148 ARG A N 1
ATOM 1134 C CA . ARG A 1 148 ? 20.653 7.184 2.049 1.00 31.84 148 ARG A CA 1
ATOM 1135 C C . ARG A 1 148 ? 19.144 7.058 1.794 1.00 31.84 148 ARG A C 1
ATOM 1137 O O . ARG A 1 148 ? 18.670 7.645 0.830 1.00 31.84 148 ARG A O 1
ATOM 1144 N N . MET A 1 149 ? 18.384 6.403 2.676 1.00 33.81 149 MET A N 1
ATOM 1145 C CA . MET A 1 149 ? 16.905 6.375 2.665 1.00 33.81 149 MET A CA 1
ATOM 1146 C C . MET A 1 149 ? 16.306 7.610 3.366 1.00 33.81 149 MET A C 1
ATOM 1148 O O . MET A 1 149 ? 15.435 7.513 4.219 1.00 33.81 149 MET A O 1
ATOM 1152 N N . SER A 1 150 ? 16.812 8.803 3.048 1.00 33.31 150 SER A N 1
ATOM 1153 C CA . SER A 1 150 ? 16.370 10.053 3.693 1.00 33.31 150 SER A CA 1
ATOM 1154 C C . SER A 1 150 ? 15.037 10.597 3.155 1.00 33.31 150 SER A C 1
ATOM 1156 O O . SER A 1 150 ? 14.553 11.594 3.682 1.00 33.31 150 SER A O 1
ATOM 1158 N N . LEU A 1 151 ? 14.473 9.969 2.117 1.00 36.22 151 LEU A N 1
ATOM 1159 C CA . LEU A 1 151 ? 13.246 10.404 1.437 1.00 36.22 151 LEU A CA 1
ATOM 1160 C C . LEU A 1 151 ? 11.950 9.874 2.075 1.00 36.22 151 LEU A C 1
ATOM 1162 O O . LEU A 1 151 ? 10.887 10.296 1.651 1.00 36.22 151 LEU A O 1
ATOM 1166 N N . TRP A 1 152 ? 12.054 8.993 3.075 1.00 41.03 152 TRP A N 1
ATOM 1167 C CA . TRP A 1 152 ? 10.928 8.264 3.669 1.00 41.03 152 TRP A CA 1
ATOM 1168 C C . TRP A 1 152 ? 10.966 8.388 5.199 1.00 41.03 152 TRP A C 1
ATOM 1170 O O . TRP A 1 152 ? 11.172 7.404 5.917 1.00 41.03 152 TRP A O 1
ATOM 1180 N N . ARG A 1 153 ? 10.873 9.615 5.734 1.00 41.25 153 ARG A N 1
ATOM 1181 C CA . ARG A 1 153 ? 10.809 9.833 7.192 1.00 41.25 153 ARG A CA 1
ATOM 1182 C C . ARG A 1 153 ? 9.371 9.629 7.649 1.00 41.25 153 ARG A C 1
ATOM 1184 O O . ARG A 1 153 ? 8.678 10.552 8.063 1.00 41.25 153 ARG A O 1
ATOM 1191 N N . LEU A 1 154 ? 8.945 8.374 7.638 1.00 41.88 154 LEU A N 1
ATOM 1192 C CA . LEU A 1 154 ? 7.680 7.991 8.242 1.00 41.88 154 LEU A CA 1
ATOM 1193 C C . LEU A 1 154 ? 7.709 8.221 9.767 1.00 41.88 154 LEU A C 1
ATOM 1195 O O . LEU A 1 154 ? 8.784 8.190 10.387 1.00 41.88 154 LEU A O 1
ATOM 1199 N N . PRO A 1 155 ? 6.543 8.480 10.392 1.00 36.88 155 PRO A N 1
ATOM 1200 C CA . PRO A 1 155 ? 6.431 8.604 11.843 1.00 36.88 155 PRO A CA 1
ATOM 1201 C C . PRO A 1 155 ? 7.027 7.374 12.554 1.00 36.88 155 PRO A C 1
ATOM 1203 O O . PRO A 1 155 ? 7.086 6.283 11.989 1.00 36.88 155 PRO A O 1
ATOM 1206 N N . PRO A 1 156 ? 7.535 7.527 13.788 1.00 39.00 156 PRO A N 1
ATOM 1207 C CA . PRO A 1 156 ? 8.405 6.530 14.402 1.00 39.00 156 PRO A CA 1
ATOM 1208 C C . PRO A 1 156 ? 7.721 5.164 14.603 1.00 39.00 156 PRO A C 1
ATOM 1210 O O . PRO A 1 156 ? 6.921 5.014 15.521 1.00 39.00 156 PRO A O 1
ATOM 1213 N N . CYS A 1 157 ? 8.149 4.134 13.860 1.00 37.88 157 CYS A N 1
ATOM 1214 C CA . CYS A 1 157 ? 7.773 2.740 14.128 1.00 37.88 157 CYS A CA 1
ATOM 1215 C C . CYS A 1 157 ? 8.226 2.283 15.531 1.00 37.88 157 CYS A C 1
ATOM 1217 O O . CYS A 1 157 ? 9.347 2.560 15.997 1.00 37.88 157 CYS A O 1
ATOM 1219 N N . ARG A 1 158 ? 7.364 1.531 16.217 1.00 39.53 158 ARG A N 1
ATOM 1220 C CA . ARG A 1 158 ? 7.596 1.008 17.571 1.00 39.53 158 ARG A CA 1
ATOM 1221 C C . ARG A 1 158 ? 8.321 -0.355 17.533 1.00 39.53 158 ARG A C 1
ATOM 1223 O O . ARG A 1 158 ? 7.696 -1.395 17.601 1.00 39.53 158 ARG A O 1
ATOM 1230 N N . SER A 1 159 ? 9.657 -0.343 17.483 1.00 39.06 159 SER A N 1
ATOM 1231 C CA . SER A 1 159 ? 10.598 -1.388 17.975 1.00 39.06 159 SER A CA 1
ATOM 1232 C C . SER A 1 159 ? 10.435 -2.899 17.642 1.00 39.06 159 SER A C 1
ATOM 1234 O O . SER A 1 159 ? 9.532 -3.551 18.154 1.00 39.06 159 SER A O 1
ATOM 1236 N N . MET A 1 160 ? 11.431 -3.511 16.973 1.00 36.94 160 MET A N 1
ATOM 1237 C CA . MET A 1 160 ? 11.538 -4.962 16.650 1.00 36.94 160 MET A CA 1
ATOM 1238 C C . MET A 1 160 ? 12.373 -5.775 17.674 1.00 36.94 160 MET A C 1
ATOM 1240 O O . MET A 1 160 ? 13.467 -5.350 17.976 1.00 36.94 160 MET A O 1
ATOM 1244 N N . ARG A 1 161 ? 12.015 -6.976 18.162 1.00 36.81 161 ARG A N 1
ATOM 1245 C CA . ARG A 1 161 ? 12.967 -7.875 18.895 1.00 36.81 161 ARG A CA 1
ATOM 1246 C C . ARG A 1 161 ? 13.039 -9.274 18.255 1.00 36.81 161 ARG A C 1
ATOM 1248 O O . ARG A 1 161 ? 12.034 -9.744 17.741 1.00 36.81 161 ARG A O 1
ATOM 1255 N N . ARG A 1 162 ? 14.203 -9.951 18.313 1.00 29.61 162 ARG A N 1
ATOM 1256 C CA . ARG A 1 162 ? 14.381 -11.370 17.904 1.00 29.61 162 ARG A CA 1
ATOM 1257 C C . ARG A 1 162 ? 13.718 -12.317 18.912 1.00 29.61 162 ARG A C 1
ATOM 1259 O O . ARG A 1 162 ? 13.976 -12.189 20.107 1.00 29.61 162 ARG A O 1
ATOM 1266 N N . CYS A 1 163 ? 12.968 -13.310 18.435 1.00 32.88 163 CYS A N 1
ATOM 1267 C CA . CYS A 1 163 ? 12.533 -14.453 19.243 1.00 32.88 163 CYS A CA 1
ATOM 1268 C C . CYS A 1 163 ? 13.520 -15.624 19.109 1.00 32.88 163 CYS A C 1
ATOM 1270 O O . CYS A 1 163 ? 14.020 -15.907 18.021 1.00 32.88 163 CYS A O 1
ATOM 1272 N N . GLY A 1 164 ? 13.812 -16.282 20.234 1.00 32.62 164 GLY A N 1
ATOM 1273 C CA . GLY A 1 164 ? 14.541 -17.550 20.281 1.00 32.62 164 GLY A CA 1
ATOM 1274 C C . GLY A 1 164 ? 13.635 -18.754 19.974 1.00 32.62 164 GLY A C 1
ATOM 1275 O O . GLY A 1 164 ? 12.413 -18.609 19.910 1.00 32.62 164 GLY A O 1
ATOM 1276 N N . PRO A 1 165 ? 14.220 -19.947 19.780 1.00 34.03 165 PRO A N 1
ATOM 1277 C CA . PRO A 1 165 ? 13.531 -21.117 19.247 1.00 34.03 165 PRO A CA 1
ATOM 1278 C C . PRO A 1 165 ? 12.725 -21.842 20.333 1.00 34.03 165 PRO A C 1
ATOM 1280 O O . PRO A 1 165 ? 13.207 -22.813 20.898 1.00 34.03 165 PRO A O 1
ATOM 1283 N N . ALA A 1 166 ? 11.520 -21.366 20.652 1.00 35.50 166 ALA A N 1
ATOM 1284 C CA . ALA A 1 166 ? 10.461 -22.164 21.289 1.00 35.50 166 ALA A CA 1
ATOM 1285 C C . ALA A 1 166 ? 9.197 -21.317 21.495 1.00 35.50 166 ALA A C 1
ATOM 1287 O O . ALA A 1 166 ? 9.070 -20.628 22.503 1.00 35.50 166 ALA A O 1
ATOM 1288 N N . THR A 1 167 ? 8.257 -21.358 20.551 1.00 35.28 167 THR A N 1
ATOM 1289 C CA . THR A 1 167 ? 6.801 -21.366 20.818 1.00 35.28 167 THR A CA 1
ATOM 1290 C C . THR A 1 167 ? 6.057 -21.534 19.483 1.00 35.28 167 THR A C 1
ATOM 1292 O O . THR A 1 167 ? 6.201 -20.683 18.611 1.00 35.28 167 THR A O 1
ATOM 1295 N N . PRO A 1 168 ? 5.299 -22.629 19.282 1.00 32.25 168 PRO A N 1
ATOM 1296 C CA . PRO A 1 168 ? 4.718 -23.005 17.988 1.00 32.25 168 PRO A CA 1
ATOM 1297 C C . PRO A 1 168 ? 3.329 -22.393 17.728 1.00 32.25 168 PRO A C 1
ATOM 12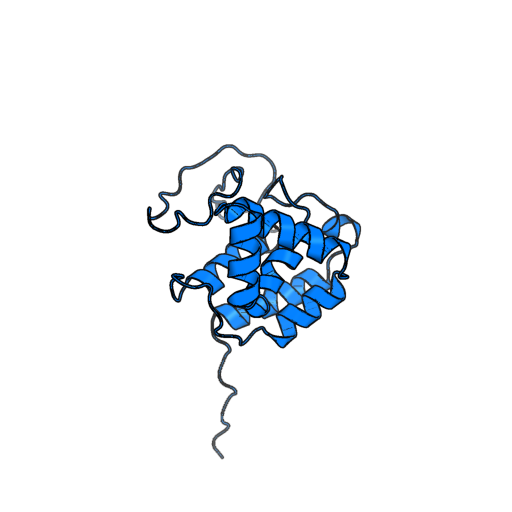99 O O . PRO A 1 168 ? 2.505 -22.991 17.048 1.00 32.25 168 PRO A O 1
ATOM 1302 N N . SER A 1 169 ? 3.041 -21.216 18.272 1.00 30.88 169 SER A N 1
ATOM 1303 C CA . SER A 1 169 ? 1.755 -20.553 18.051 1.00 30.88 169 SER A CA 1
ATOM 1304 C C . SER A 1 169 ? 1.926 -19.041 18.152 1.00 30.88 169 SER A C 1
ATOM 1306 O O . SER A 1 169 ? 2.099 -18.495 19.247 1.00 30.88 169 SER A O 1
ATOM 1308 N N . CYS A 1 170 ? 1.921 -18.399 16.989 1.00 31.03 170 CYS A N 1
ATOM 1309 C CA . CYS A 1 170 ? 1.506 -17.020 16.765 1.00 31.03 170 CYS A CA 1
ATOM 1310 C C . CYS A 1 170 ? 0.365 -17.080 15.756 1.00 31.03 170 CYS A C 1
ATOM 1312 O O . CYS A 1 170 ? 0.499 -17.887 14.808 1.00 31.03 170 CYS A O 1
#

InterPro domains:
  IPR024344 Mycothiol-dependent maleylpyruvate isomerase, metal-binding domain [PF11716] (15-114)
  IPR034660 DinB/YfiT-like putative metalloenzymes [G3DSA:1.20.120.450] (6-127)
  IPR034660 DinB/YfiT-like putative metalloenzymes [SSF109854] (11-123)

Organism: NCBI:txid2954438

Nearest PDB structures (foldseek):
  3qb7-assembly1_A  TM=2.391E-01  e=3.361E+00  Homo sapiens
  7dfe-assembly1_B  TM=3.007E-01  e=6.121E+00  Trichonephila antipodiana